Protein AF-A0A925BJ31-F1 (afdb_monomer_lite)

Secondary structure (DSSP, 8-state):
-EEEEEEES---SSHHHHHHHHHHHHHHHTT--EEEEEEESSS---HHHHHHHHHHTEEEE-S--HHHHHHHHHH-

Foldseek 3Di:
DEEEEAEEQAQDCDDPNVVVLVVLQVCVVVVNPYAAEYEHQDDDHDPVSVVSCVNSNYHYDDDNDPVVVVVSVVVD

pLDDT: mean 83.98, std 10.93, range [56.97, 95.56]

Structure (mmCIF, N/CA/C/O backbone):
data_AF-A0A925BJ31-F1
#
_entry.id   AF-A0A925BJ31-F1
#
loop_
_atom_site.group_PDB
_atom_site.id
_atom_site.type_symbol
_atom_site.label_atom_id
_atom_site.label_alt_id
_atom_site.label_comp_id
_atom_site.label_asym_id
_atom_site.label_entity_id
_atom_site.label_seq_id
_atom_site.pdbx_PDB_ins_code
_atom_site.Cartn_x
_atom_site.Cartn_y
_atom_site.Cartn_z
_atom_site.occupancy
_atom_site.B_iso_or_equiv
_atom_site.auth_seq_id
_atom_site.auth_comp_id
_atom_site.auth_asym_id
_atom_site.auth_atom_id
_atom_site.pdbx_PDB_model_num
ATOM 1 N N . MET A 1 1 ? -15.430 -1.373 7.638 1.00 78.75 1 MET A N 1
ATOM 2 C CA . MET A 1 1 ? -14.095 -1.852 7.217 1.00 78.75 1 MET A CA 1
ATOM 3 C C . MET A 1 1 ? -14.040 -1.701 5.708 1.00 78.75 1 MET A C 1
ATOM 5 O O . MET A 1 1 ? -14.957 -2.185 5.065 1.00 78.75 1 MET A O 1
ATOM 9 N N . MET A 1 2 ? -13.073 -0.963 5.162 1.00 89.88 2 MET A N 1
ATOM 10 C CA . MET A 1 2 ? -13.001 -0.688 3.715 1.00 89.88 2 MET A CA 1
ATOM 11 C C . MET A 1 2 ? -11.725 -1.311 3.163 1.00 89.88 2 MET A C 1
ATOM 13 O O . MET A 1 2 ? -10.661 -1.118 3.760 1.00 89.88 2 MET A O 1
ATOM 17 N N . GLN A 1 3 ? -11.847 -2.056 2.069 1.00 91.94 3 GLN A N 1
ATOM 18 C CA . GLN A 1 3 ? -10.712 -2.560 1.306 1.00 91.94 3 GLN A CA 1
ATOM 19 C C . GLN A 1 3 ? -10.365 -1.518 0.243 1.00 91.94 3 GLN A C 1
ATOM 21 O O . GLN A 1 3 ? -11.246 -0.947 -0.394 1.00 91.94 3 GLN A O 1
ATOM 26 N N . ILE A 1 4 ? -9.082 -1.212 0.092 1.00 93.50 4 ILE A N 1
ATOM 27 C CA . ILE A 1 4 ? -8.607 -0.212 -0.862 1.00 93.50 4 ILE A CA 1
ATOM 28 C C . ILE A 1 4 ? -7.528 -0.863 -1.713 1.00 93.50 4 ILE A C 1
ATOM 30 O O . ILE A 1 4 ? -6.449 -1.191 -1.213 1.00 93.50 4 ILE A O 1
ATOM 34 N N . LEU A 1 5 ? -7.823 -1.020 -3.001 1.00 91.81 5 LEU A N 1
ATOM 35 C CA . LEU A 1 5 ? -6.889 -1.524 -3.996 1.00 91.81 5 LEU A CA 1
ATOM 36 C C . LEU A 1 5 ? -6.262 -0.361 -4.766 1.00 91.81 5 LEU A C 1
ATOM 38 O O . LEU A 1 5 ? -6.943 0.383 -5.467 1.00 91.81 5 LEU A O 1
ATOM 42 N N . HIS A 1 6 ? -4.946 -0.226 -4.659 1.00 90.31 6 HIS A N 1
ATOM 43 C CA . HIS A 1 6 ? -4.165 0.729 -5.432 1.00 90.31 6 HIS A CA 1
ATOM 44 C C . HIS A 1 6 ? -3.607 0.032 -6.667 1.00 90.31 6 HIS A C 1
ATOM 46 O O . HIS A 1 6 ? -2.826 -0.909 -6.548 1.00 90.31 6 HIS A O 1
ATOM 52 N N . VAL A 1 7 ? -3.971 0.498 -7.855 1.00 88.38 7 VAL A N 1
ATOM 53 C CA . VAL A 1 7 ? -3.372 0.018 -9.104 1.00 88.38 7 VAL A CA 1
ATOM 54 C C . VAL A 1 7 ? -2.364 1.060 -9.559 1.00 88.38 7 VAL A C 1
ATOM 56 O O . VAL A 1 7 ? -2.734 2.187 -9.885 1.00 88.38 7 VAL A O 1
ATOM 59 N N . ILE A 1 8 ? -1.080 0.706 -9.532 1.00 86.12 8 ILE A N 1
ATOM 60 C CA . ILE A 1 8 ? 0.008 1.633 -9.848 1.00 86.12 8 ILE A CA 1
ATOM 61 C C . ILE A 1 8 ? 0.922 1.055 -10.920 1.00 86.12 8 ILE A C 1
ATOM 63 O O . ILE A 1 8 ? 1.253 -0.126 -10.911 1.00 86.12 8 ILE A O 1
ATOM 67 N N . ASP A 1 9 ? 1.377 1.914 -11.832 1.00 82.88 9 ASP A N 1
ATOM 68 C CA . ASP A 1 9 ? 2.288 1.503 -12.904 1.00 82.88 9 ASP A CA 1
ATOM 69 C C . ASP A 1 9 ? 3.614 0.973 -12.336 1.00 82.88 9 ASP A C 1
ATOM 71 O O . ASP A 1 9 ? 4.083 -0.098 -12.702 1.00 82.88 9 ASP A O 1
ATOM 75 N N . ARG A 1 10 ? 4.190 1.694 -11.369 1.00 83.69 10 ARG A N 1
ATOM 76 C CA . ARG A 1 10 ? 5.457 1.351 -10.712 1.00 83.69 10 ARG A CA 1
ATOM 77 C C . ARG A 1 10 ? 5.458 1.787 -9.254 1.00 83.69 10 ARG A C 1
ATOM 79 O O . ARG A 1 10 ? 4.975 2.870 -8.922 1.00 83.69 10 ARG A O 1
ATOM 86 N N . LEU A 1 11 ? 6.079 0.987 -8.393 1.00 84.31 11 LEU A N 1
ATOM 87 C CA . LEU A 1 11 ? 6.252 1.327 -6.983 1.00 84.31 11 LEU A CA 1
ATOM 88 C C . LEU A 1 11 ? 7.534 2.146 -6.781 1.00 84.31 11 LEU A C 1
ATOM 90 O O . LEU A 1 11 ? 8.640 1.605 -6.746 1.00 84.31 11 LEU A O 1
ATOM 94 N N . THR A 1 12 ? 7.379 3.457 -6.611 1.00 83.94 12 THR A N 1
ATOM 95 C CA . THR A 1 12 ? 8.475 4.399 -6.327 1.00 83.94 12 THR A CA 1
ATOM 96 C C . THR A 1 12 ? 8.345 4.983 -4.919 1.00 83.94 12 THR A C 1
ATOM 98 O O . THR A 1 12 ? 7.258 5.042 -4.358 1.00 83.94 12 THR A O 1
ATOM 101 N N . ALA A 1 13 ? 9.437 5.465 -4.320 1.00 77.12 13 ALA A N 1
ATOM 102 C CA . ALA A 1 13 ? 9.380 6.146 -3.018 1.00 77.12 13 ALA A CA 1
ATOM 103 C C . ALA A 1 13 ? 8.931 7.629 -3.112 1.00 77.12 13 ALA A C 1
ATOM 105 O O . ALA A 1 13 ? 9.050 8.379 -2.143 1.00 77.12 13 ALA A O 1
ATOM 106 N N . GLY A 1 14 ? 8.430 8.069 -4.272 1.00 82.56 14 GLY A N 1
ATOM 107 C CA . GLY A 1 14 ? 8.064 9.458 -4.558 1.00 82.56 14 GLY A CA 1
ATOM 108 C C . GLY A 1 14 ? 6.702 9.592 -5.240 1.00 82.56 14 GLY A C 1
ATOM 109 O O . GLY A 1 14 ? 6.039 8.601 -5.542 1.00 82.56 14 GLY A O 1
ATOM 110 N N . GLY A 1 15 ? 6.283 10.836 -5.483 1.00 85.81 15 GLY A N 1
ATOM 111 C CA . GLY A 1 15 ? 5.056 11.140 -6.225 1.00 85.81 15 GLY A CA 1
ATOM 112 C C . GLY A 1 15 ? 3.780 10.562 -5.584 1.00 85.81 15 GLY A C 1
ATOM 113 O O . GLY A 1 15 ? 3.687 10.528 -4.354 1.00 85.81 15 GLY A O 1
ATOM 114 N N . PRO A 1 16 ? 2.807 10.090 -6.390 1.00 86.00 16 PRO A N 1
ATOM 115 C CA . PRO A 1 16 ? 1.533 9.548 -5.899 1.00 86.00 16 PRO A CA 1
ATOM 116 C C . PRO A 1 16 ? 1.693 8.401 -4.894 1.00 86.00 16 PRO A C 1
ATOM 118 O O . PRO A 1 16 ? 0.971 8.337 -3.899 1.00 86.00 16 PRO A O 1
ATOM 121 N N . THR A 1 17 ? 2.699 7.544 -5.088 1.00 88.50 17 THR A N 1
ATOM 122 C CA . THR A 1 17 ? 3.015 6.436 -4.178 1.00 88.50 17 THR A CA 1
ATOM 123 C C . TH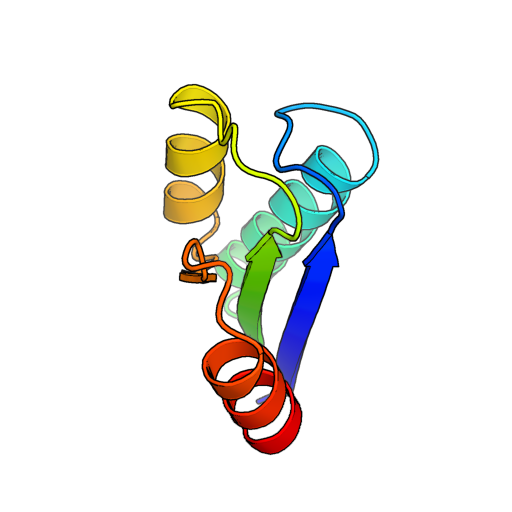R A 1 17 ? 3.359 6.933 -2.775 1.00 88.50 17 THR A C 1
ATOM 125 O O . THR A 1 17 ? 2.966 6.322 -1.784 1.00 88.50 17 THR A O 1
ATOM 128 N N . ARG A 1 18 ? 4.054 8.073 -2.653 1.00 90.81 18 ARG A N 1
ATOM 129 C CA . ARG A 1 18 ? 4.378 8.663 -1.346 1.00 90.81 18 ARG A CA 1
ATOM 130 C C . ARG A 1 18 ? 3.116 9.111 -0.609 1.00 90.81 18 ARG A C 1
ATOM 132 O O . ARG A 1 18 ? 3.010 8.867 0.591 1.00 90.81 18 ARG A O 1
ATOM 139 N N . SER A 1 19 ? 2.167 9.727 -1.311 1.00 92.06 19 SER A N 1
ATOM 140 C CA . SER A 1 19 ? 0.884 10.147 -0.734 1.00 92.06 19 SER A CA 1
ATOM 141 C C . SER A 1 19 ? 0.047 8.946 -0.291 1.00 92.06 19 SER A C 1
ATOM 143 O O . SER A 1 19 ? -0.474 8.940 0.820 1.00 92.06 19 SER A O 1
ATOM 145 N N . MET A 1 20 ? 0.000 7.894 -1.112 1.00 93.00 20 MET A N 1
ATOM 146 C CA . MET A 1 20 ? -0.635 6.616 -0.776 1.00 93.00 20 MET A CA 1
ATOM 147 C C . MET A 1 20 ? -0.051 6.006 0.509 1.00 93.00 20 MET A C 1
ATOM 149 O O . MET A 1 20 ? -0.788 5.652 1.428 1.00 93.00 20 MET A O 1
ATOM 153 N N . LEU A 1 21 ? 1.280 5.929 0.602 1.00 93.38 21 LEU A N 1
ATOM 154 C CA . LEU A 1 21 ? 1.983 5.423 1.785 1.00 93.38 21 LEU A CA 1
ATOM 155 C C . LEU A 1 21 ? 1.706 6.273 3.031 1.00 93.38 21 LEU A C 1
ATOM 157 O O . LEU A 1 21 ? 1.533 5.731 4.124 1.00 93.38 21 LEU A O 1
ATOM 161 N N . ALA A 1 22 ? 1.679 7.599 2.880 1.00 94.19 22 ALA A N 1
ATOM 162 C CA . ALA A 1 22 ? 1.390 8.522 3.972 1.00 94.19 22 ALA A CA 1
ATOM 163 C C . ALA A 1 22 ? -0.043 8.352 4.494 1.00 94.19 22 ALA A C 1
ATOM 165 O O . ALA A 1 22 ? -0.239 8.301 5.708 1.00 94.19 22 ALA A O 1
ATOM 166 N N . LEU A 1 23 ? -1.018 8.198 3.593 1.00 94.19 23 LEU A N 1
ATOM 167 C CA . LEU A 1 23 ? -2.416 7.964 3.944 1.00 94.19 23 LEU A CA 1
ATOM 168 C C . LEU A 1 23 ? -2.588 6.655 4.725 1.00 94.19 23 LEU A C 1
ATOM 170 O O . LEU A 1 23 ? -3.134 6.679 5.825 1.00 94.19 23 LEU A O 1
ATOM 174 N N . ALA A 1 24 ? -2.055 5.541 4.214 1.00 94.56 24 ALA A N 1
ATOM 175 C CA . ALA A 1 24 ? -2.147 4.246 4.892 1.00 94.56 24 ALA A CA 1
ATOM 176 C C . ALA A 1 24 ? -1.490 4.281 6.288 1.00 94.56 24 ALA A C 1
ATOM 178 O O . ALA A 1 24 ? -2.065 3.808 7.271 1.00 94.56 24 ALA A O 1
ATOM 179 N N . LYS A 1 25 ? -0.321 4.934 6.416 1.00 94.69 25 LYS A N 1
ATOM 180 C CA . LYS A 1 25 ? 0.337 5.153 7.718 1.00 94.69 25 LYS A CA 1
ATOM 181 C C . LYS A 1 25 ? -0.528 5.973 8.674 1.00 94.69 25 LYS A C 1
ATOM 183 O O . LYS A 1 25 ? -0.605 5.633 9.854 1.00 94.69 25 LYS A O 1
ATOM 188 N N . LEU A 1 26 ? -1.150 7.048 8.189 1.00 95.56 26 LEU A N 1
ATOM 189 C CA . LEU A 1 26 ? -2.026 7.901 8.990 1.00 95.56 26 LEU A CA 1
ATOM 190 C C . LEU A 1 26 ? -3.247 7.120 9.487 1.00 95.56 26 LEU A C 1
ATOM 192 O O . LEU A 1 26 ? -3.529 7.135 10.681 1.00 95.56 26 LEU A O 1
ATOM 196 N N . GLN A 1 27 ? -3.925 6.397 8.597 1.00 95.19 27 GLN A N 1
ATOM 197 C CA . GLN A 1 27 ? -5.123 5.624 8.930 1.00 95.19 27 GLN A CA 1
ATOM 198 C C . GLN A 1 27 ? -4.818 4.516 9.942 1.00 95.19 27 GLN A C 1
ATOM 200 O O . GLN A 1 27 ? -5.541 4.371 10.927 1.00 95.19 27 GLN A O 1
ATOM 205 N N . ARG A 1 28 ? -3.690 3.814 9.777 1.00 92.69 28 ARG A N 1
ATOM 206 C CA . ARG A 1 28 ? -3.221 2.816 10.746 1.00 92.69 28 ARG A CA 1
ATOM 207 C C . ARG A 1 28 ? -2.938 3.430 12.118 1.00 92.69 28 ARG A C 1
ATOM 209 O O . ARG A 1 28 ? -3.333 2.861 13.130 1.00 92.69 28 ARG A O 1
ATOM 216 N N . ARG A 1 29 ? -2.271 4.591 12.170 1.00 93.88 29 ARG A N 1
ATOM 217 C CA . ARG A 1 29 ? -2.005 5.315 13.430 1.00 93.88 29 ARG A CA 1
ATOM 218 C C . ARG A 1 29 ? -3.285 5.797 14.108 1.00 93.88 29 ARG A C 1
ATOM 220 O O . ARG A 1 29 ? -3.342 5.807 15.329 1.00 93.88 29 ARG A O 1
ATOM 227 N N . ALA A 1 30 ? -4.294 6.162 13.325 1.00 94.81 30 ALA A N 1
ATOM 228 C CA . ALA A 1 30 ? -5.610 6.549 13.818 1.00 94.81 30 ALA A CA 1
ATOM 229 C C . ALA A 1 30 ? -6.485 5.349 14.244 1.00 94.81 30 ALA A C 1
ATOM 231 O O . ALA A 1 30 ? -7.623 5.553 14.652 1.00 94.81 30 ALA A O 1
ATOM 232 N N . GLY A 1 31 ? -5.9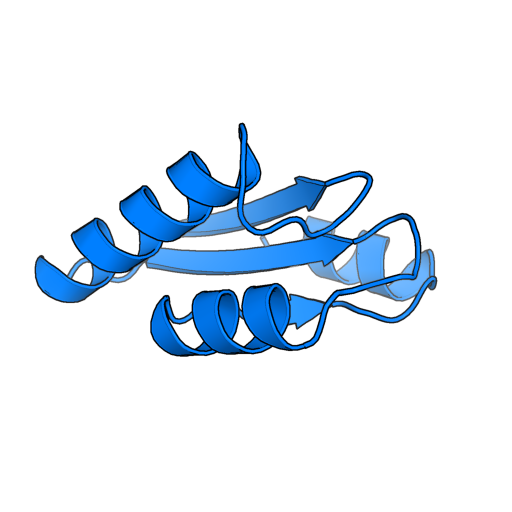90 4.108 14.134 1.00 93.75 31 GLY A N 1
ATOM 233 C CA . GLY A 1 31 ? -6.757 2.905 14.474 1.00 93.75 31 GLY A CA 1
ATOM 234 C C . GLY A 1 31 ? -7.899 2.602 13.501 1.00 93.75 31 GLY A C 1
ATOM 235 O O . GLY A 1 31 ? -8.814 1.856 13.843 1.00 93.75 31 GLY A O 1
ATOM 236 N N . LEU A 1 32 ? -7.872 3.173 12.292 1.00 93.50 32 LEU A N 1
ATOM 237 C CA . LEU A 1 32 ? -8.902 2.924 11.290 1.00 93.50 32 LEU A CA 1
ATOM 238 C C . LEU A 1 32 ? -8.716 1.524 10.683 1.00 93.50 32 LEU A C 1
ATOM 240 O O . LEU A 1 32 ? -7.610 1.190 10.250 1.00 93.50 32 LEU A O 1
ATOM 244 N N . PRO A 1 33 ? -9.780 0.707 10.589 1.00 90.88 33 PRO A N 1
ATOM 245 C CA . PRO A 1 33 ? -9.697 -0.673 10.118 1.00 90.88 33 PRO A CA 1
ATOM 246 C C . PRO A 1 33 ? -9.707 -0.732 8.581 1.00 90.88 33 PRO A C 1
ATOM 248 O O . PRO A 1 33 ? -10.518 -1.432 7.980 1.00 90.88 33 PRO A O 1
ATOM 251 N N . HIS A 1 34 ? -8.879 0.066 7.914 1.00 92.50 34 HIS A N 1
ATOM 252 C CA . HIS A 1 34 ? -8.739 0.012 6.461 1.00 92.50 34 HIS A CA 1
ATOM 253 C C . HIS A 1 34 ? -7.657 -0.990 6.078 1.00 92.50 34 HIS A C 1
ATOM 255 O O . HIS A 1 34 ? -6.599 -1.049 6.704 1.00 92.50 34 HIS A O 1
ATOM 261 N N . VAL A 1 35 ? -7.931 -1.775 5.040 1.00 92.19 35 VAL A N 1
ATOM 262 C CA . VAL A 1 35 ? -6.968 -2.719 4.474 1.00 92.19 35 VAL A CA 1
ATOM 263 C C . VAL A 1 35 ? -6.537 -2.179 3.125 1.00 92.19 35 VAL A C 1
ATOM 265 O O . VAL A 1 35 ? -7.371 -1.885 2.271 1.00 92.19 35 VAL A O 1
ATOM 268 N N . HIS A 1 36 ? -5.229 -2.026 2.944 1.00 94.62 36 HIS A N 1
ATOM 269 C CA . HIS A 1 36 ? -4.653 -1.498 1.717 1.00 94.62 36 HIS A CA 1
ATOM 270 C C . HIS A 1 36 ? -3.871 -2.581 0.993 1.00 94.62 36 HIS A C 1
ATOM 272 O O . HIS A 1 36 ? -2.983 -3.212 1.570 1.00 94.62 36 HIS A O 1
ATOM 278 N N . ARG A 1 37 ? -4.154 -2.725 -0.297 1.00 92.50 37 ARG A N 1
ATOM 279 C CA . ARG A 1 37 ? -3.418 -3.583 -1.224 1.00 92.50 37 ARG A CA 1
ATOM 280 C C . ARG A 1 37 ? -2.917 -2.745 -2.382 1.00 92.50 37 ARG A C 1
ATOM 282 O O . ARG A 1 37 ? -3.593 -1.800 -2.776 1.00 92.50 37 ARG A O 1
ATOM 289 N N . ALA A 1 38 ? -1.761 -3.072 -2.938 1.00 89.69 38 ALA A N 1
ATOM 290 C CA . ALA A 1 38 ? -1.268 -2.420 -4.140 1.00 89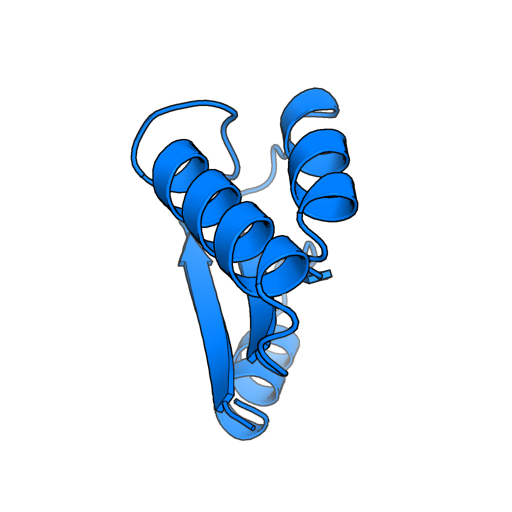.69 38 ALA A CA 1
ATOM 291 C C . ALA A 1 38 ? -0.813 -3.445 -5.176 1.00 89.69 38 ALA A C 1
ATOM 293 O O . ALA A 1 38 ? 0.049 -4.273 -4.888 1.00 89.69 38 ALA A O 1
ATOM 294 N N . VAL A 1 39 ? -1.367 -3.346 -6.383 1.00 87.50 39 VAL A N 1
ATOM 295 C CA . VAL A 1 39 ? -0.903 -4.074 -7.567 1.00 87.50 39 VAL A CA 1
ATOM 296 C C . VAL A 1 39 ? 0.068 -3.181 -8.318 1.00 87.50 39 VAL A C 1
ATOM 298 O O . VAL A 1 39 ? -0.250 -2.030 -8.629 1.00 87.50 39 VAL A O 1
ATOM 301 N N . VAL A 1 40 ? 1.253 -3.715 -8.606 1.00 85.81 40 VAL A N 1
ATOM 302 C CA . VAL A 1 40 ? 2.283 -3.013 -9.372 1.00 85.81 40 VAL A CA 1
ATOM 303 C C . VAL A 1 40 ? 2.333 -3.597 -10.778 1.00 85.81 40 VAL A C 1
ATOM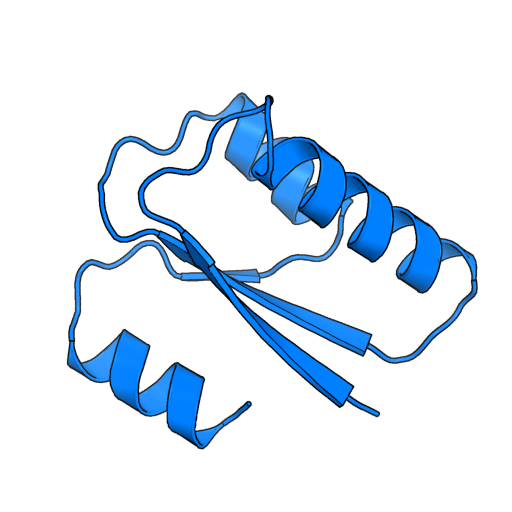 305 O O . VAL A 1 40 ? 2.678 -4.760 -10.945 1.00 85.81 40 VAL A O 1
ATOM 308 N N . LEU A 1 41 ? 2.003 -2.794 -11.790 1.00 81.62 41 LEU A N 1
ATOM 309 C CA . LEU A 1 41 ? 1.903 -3.274 -13.174 1.00 81.62 41 LEU A CA 1
ATOM 310 C C . LEU A 1 41 ? 3.271 -3.534 -13.824 1.00 81.62 41 LEU A C 1
ATOM 312 O O . LEU A 1 41 ? 3.370 -4.351 -14.737 1.00 81.62 41 LEU A O 1
ATOM 316 N N . ARG A 1 42 ? 4.329 -2.840 -13.382 1.00 77.31 42 ARG A N 1
ATOM 317 C CA . ARG A 1 42 ? 5.693 -2.976 -13.912 1.00 77.31 42 ARG A CA 1
ATOM 318 C C . ARG A 1 42 ? 6.708 -3.245 -12.805 1.00 77.31 42 ARG A C 1
ATOM 320 O O . ARG A 1 42 ? 6.876 -2.457 -11.873 1.00 77.31 42 ARG A O 1
ATOM 327 N N . THR A 1 43 ? 7.456 -4.330 -12.964 1.00 68.56 43 THR A N 1
ATOM 328 C CA . THR A 1 43 ? 8.628 -4.701 -12.165 1.00 68.56 43 THR A CA 1
ATOM 329 C C . THR A 1 43 ? 9.832 -3.914 -12.686 1.00 68.56 43 THR A C 1
ATOM 331 O O . THR A 1 43 ? 10.439 -4.264 -13.693 1.00 68.56 43 THR A O 1
ATOM 334 N N . PRO A 1 44 ? 10.174 -2.805 -12.021 1.00 59.44 44 PRO A N 1
ATOM 335 C CA . PRO A 1 44 ? 11.023 -2.994 -10.858 1.00 59.44 44 PRO A CA 1
ATOM 336 C C . PRO A 1 44 ? 10.466 -2.289 -9.623 1.00 59.44 44 PRO A C 1
ATOM 338 O O . PRO A 1 44 ? 10.370 -1.064 -9.549 1.00 59.44 44 PRO A O 1
ATOM 341 N N . THR A 1 45 ? 10.161 -3.078 -8.596 1.00 62.94 45 THR A N 1
ATOM 342 C CA . THR A 1 45 ? 9.937 -2.551 -7.251 1.00 62.94 45 THR A CA 1
ATOM 343 C C . THR A 1 45 ? 11.269 -2.325 -6.553 1.00 62.94 45 THR A C 1
ATOM 345 O O . THR A 1 45 ? 11.997 -3.277 -6.268 1.00 62.94 45 THR A O 1
ATOM 348 N N . TYR A 1 46 ? 11.573 -1.070 -6.232 1.00 77.00 46 TYR A N 1
ATOM 349 C CA . TYR A 1 46 ? 12.769 -0.721 -5.470 1.00 77.00 46 TYR A CA 1
ATOM 350 C C . TYR A 1 46 ? 12.663 -1.249 -4.026 1.00 77.00 46 TYR A C 1
ATOM 352 O O . TYR A 1 46 ? 11.615 -1.058 -3.396 1.00 77.00 46 TYR A O 1
ATOM 360 N N . PRO A 1 47 ? 13.724 -1.850 -3.449 1.00 83.94 47 PRO A N 1
ATOM 361 C CA . PRO A 1 47 ? 13.694 -2.400 -2.088 1.00 83.94 47 PRO A CA 1
ATOM 362 C C . PRO A 1 47 ? 13.207 -1.404 -1.028 1.00 83.94 47 PRO A C 1
ATOM 364 O O . PRO A 1 47 ? 12.395 -1.748 -0.171 1.00 83.94 47 PRO A O 1
ATOM 367 N N . VAL A 1 48 ? 13.621 -0.137 -1.141 1.00 87.69 48 VAL A N 1
ATOM 368 C CA . VAL A 1 48 ? 13.185 0.943 -0.241 1.00 87.69 48 VAL A CA 1
ATOM 369 C C . VAL A 1 48 ? 11.672 1.149 -0.307 1.00 87.69 48 VAL A C 1
ATOM 371 O O . VAL A 1 48 ? 11.020 1.287 0.724 1.00 87.69 48 VAL A O 1
ATOM 374 N N . ALA A 1 49 ? 11.085 1.131 -1.504 1.00 85.50 49 ALA A N 1
ATOM 375 C CA . ALA A 1 49 ? 9.650 1.328 -1.663 1.00 85.50 49 ALA A CA 1
ATOM 376 C C . ALA A 1 49 ? 8.848 0.134 -1.112 1.00 85.50 49 ALA A C 1
ATOM 378 O O . ALA A 1 49 ? 7.814 0.337 -0.476 1.00 85.50 49 ALA A O 1
ATOM 379 N N . ARG A 1 50 ? 9.369 -1.096 -1.254 1.00 88.38 50 ARG A N 1
ATOM 380 C CA . ARG A 1 50 ? 8.790 -2.300 -0.626 1.00 88.38 50 ARG A CA 1
ATOM 381 C C . ARG A 1 50 ? 8.809 -2.215 0.899 1.00 88.38 50 ARG A C 1
ATOM 383 O O . ARG A 1 50 ? 7.794 -2.470 1.540 1.00 88.38 50 ARG A O 1
ATOM 390 N N . MET A 1 51 ? 9.938 -1.803 1.473 1.00 91.31 51 MET A N 1
ATOM 391 C CA . MET A 1 51 ? 10.069 -1.598 2.917 1.00 91.31 51 MET A CA 1
ATOM 392 C C . MET A 1 51 ? 9.071 -0.548 3.424 1.00 91.31 51 MET A C 1
ATOM 394 O O . MET A 1 51 ? 8.403 -0.762 4.434 1.00 91.31 51 MET A O 1
ATOM 398 N N . LEU A 1 52 ? 8.932 0.576 2.715 1.00 91.44 52 LEU A N 1
ATOM 399 C CA . LEU A 1 52 ? 7.993 1.633 3.093 1.00 91.44 52 LEU A CA 1
ATOM 400 C C . LEU A 1 52 ? 6.530 1.170 3.025 1.00 91.44 52 LEU A C 1
ATOM 402 O O . LEU A 1 52 ? 5.754 1.544 3.905 1.00 91.44 52 LEU A O 1
ATOM 406 N N . ALA A 1 53 ? 6.166 0.361 2.026 1.00 91.69 53 ALA A N 1
ATOM 407 C CA . ALA A 1 53 ? 4.839 -0.247 1.911 1.00 91.69 53 ALA A CA 1
ATOM 408 C C . ALA A 1 53 ? 4.543 -1.202 3.073 1.00 91.69 53 ALA A C 1
ATOM 410 O O . ALA A 1 53 ? 3.506 -1.062 3.721 1.00 91.69 53 ALA A O 1
ATOM 411 N N . ALA A 1 54 ? 5.493 -2.073 3.424 1.00 91.81 54 ALA A N 1
ATOM 412 C CA . ALA A 1 54 ? 5.364 -2.961 4.577 1.00 91.81 54 ALA A CA 1
ATOM 413 C C . ALA A 1 54 ? 5.180 -2.173 5.889 1.00 91.81 54 ALA A C 1
ATOM 415 O O . ALA A 1 54 ? 4.270 -2.455 6.665 1.00 91.81 54 ALA A O 1
ATOM 416 N N . GLN A 1 55 ? 5.971 -1.114 6.105 1.00 92.00 55 GLN A N 1
ATOM 417 C CA . GLN A 1 55 ? 5.810 -0.218 7.261 1.00 92.00 55 GLN A CA 1
ATOM 418 C C . GLN A 1 55 ? 4.457 0.505 7.287 1.00 92.00 55 GLN A C 1
ATOM 420 O O . GLN A 1 55 ? 3.964 0.860 8.356 1.00 92.00 55 GLN A O 1
ATOM 425 N N . ALA A 1 56 ? 3.885 0.786 6.117 1.00 92.31 56 ALA A N 1
ATOM 426 C CA . ALA A 1 56 ? 2.566 1.390 5.988 1.00 92.31 56 ALA A CA 1
ATOM 427 C C . ALA A 1 56 ? 1.423 0.378 6.178 1.00 92.31 56 ALA A C 1
ATOM 429 O O . ALA A 1 56 ? 0.272 0.789 6.280 1.00 92.31 56 ALA A O 1
ATOM 430 N N . GLY A 1 57 ? 1.726 -0.923 6.257 1.00 92.19 57 GLY A N 1
ATOM 431 C CA . GLY A 1 57 ? 0.723 -1.982 6.296 1.00 92.19 57 GLY A CA 1
ATOM 432 C C . GLY A 1 57 ? 0.023 -2.200 4.955 1.00 92.19 57 GLY A C 1
ATOM 433 O O . GLY A 1 57 ? -1.119 -2.647 4.952 1.00 92.19 57 GLY A O 1
ATOM 434 N N . ILE A 1 58 ? 0.676 -1.854 3.842 1.00 93.38 58 ILE A N 1
ATOM 435 C CA . ILE A 1 58 ? 0.169 -2.112 2.493 1.00 93.38 58 ILE A CA 1
ATOM 436 C C . ILE A 1 58 ? 0.705 -3.461 2.021 1.00 93.38 58 ILE A C 1
ATOM 438 O O . ILE A 1 58 ? 1.919 -3.666 1.953 1.00 93.38 58 ILE A O 1
ATOM 442 N N . GLU A 1 59 ? -0.201 -4.361 1.661 1.00 91.50 59 GLU A N 1
ATOM 443 C CA . GLU A 1 59 ? 0.130 -5.624 1.007 1.00 91.50 59 GLU A CA 1
ATOM 444 C C . GLU A 1 59 ? 0.462 -5.363 -0.470 1.00 91.50 59 GLU A C 1
ATOM 446 O O . GLU A 1 59 ? -0.302 -4.712 -1.183 1.00 91.50 59 GLU A O 1
ATOM 451 N N . LEU A 1 60 ? 1.623 -5.835 -0.929 1.00 88.31 60 LEU A N 1
ATOM 452 C CA . LEU A 1 60 ? 2.067 -5.661 -2.311 1.00 88.31 60 LEU A CA 1
ATOM 453 C C . LEU A 1 60 ? 1.825 -6.938 -3.112 1.00 88.31 60 LEU A C 1
ATOM 455 O O . LEU A 1 60 ? 2.361 -7.989 -2.772 1.00 88.31 60 LEU A O 1
ATOM 459 N N . LEU A 1 61 ? 1.096 -6.805 -4.214 1.00 86.25 61 LEU A N 1
ATOM 460 C CA . LEU A 1 61 ? 0.865 -7.844 -5.208 1.00 86.25 61 LEU A CA 1
ATOM 461 C C . LEU A 1 61 ? 1.856 -7.600 -6.355 1.00 86.25 61 LEU A C 1
ATOM 463 O O . LEU A 1 61 ? 1.699 -6.663 -7.140 1.00 86.25 61 LEU A O 1
ATOM 467 N N . LEU A 1 62 ? 2.952 -8.364 -6.349 1.00 76.00 62 LEU A N 1
ATOM 468 C CA . LEU A 1 62 ? 4.137 -8.135 -7.194 1.00 76.00 62 LEU A CA 1
ATOM 469 C C . LEU A 1 62 ? 4.189 -9.009 -8.450 1.00 76.00 62 LEU A C 1
ATOM 471 O O . LEU A 1 62 ? 5.072 -8.813 -9.285 1.00 76.00 62 LEU A O 1
ATOM 475 N N . GLU A 1 63 ? 3.294 -9.982 -8.566 1.00 67.00 63 GLU A N 1
ATOM 476 C CA . GLU A 1 63 ? 3.247 -10.877 -9.715 1.00 67.00 63 GLU A CA 1
ATOM 477 C C . GLU A 1 63 ? 2.478 -10.199 -10.857 1.00 67.00 63 GLU A C 1
ATOM 479 O O . GLU A 1 63 ? 1.366 -9.710 -10.632 1.00 67.00 63 GLU A O 1
ATOM 484 N N . PRO A 1 64 ? 3.044 -10.137 -12.079 1.00 57.66 64 PRO A N 1
ATOM 485 C CA . PRO A 1 64 ? 2.318 -9.713 -13.264 1.00 57.66 64 PRO A CA 1
ATOM 486 C C . PRO A 1 64 ? 1.390 -10.852 -13.691 1.00 57.66 64 PRO A C 1
ATOM 488 O O . PRO A 1 64 ? 1.611 -11.497 -14.709 1.00 57.66 64 PRO A O 1
ATOM 491 N N . ASP A 1 65 ? 0.374 -11.128 -12.884 1.00 56.97 65 ASP A N 1
ATOM 492 C CA . ASP A 1 65 ? -0.655 -12.090 -13.234 1.00 56.97 65 ASP A CA 1
ATOM 493 C C . ASP A 1 65 ? -2.005 -11.375 -13.309 1.00 56.97 65 ASP A C 1
ATOM 495 O O . ASP A 1 65 ? -2.505 -10.789 -12.343 1.00 56.97 65 ASP A O 1
ATOM 499 N N . SER A 1 66 ? -2.586 -11.395 -14.506 1.00 57.91 66 SER A N 1
ATOM 500 C CA . SER A 1 66 ? -3.933 -10.898 -14.776 1.00 57.91 66 SER A CA 1
ATOM 501 C C . SER A 1 66 ? -4.986 -11.548 -13.877 1.00 57.91 66 SER A C 1
ATOM 503 O O . SER A 1 66 ? -5.984 -10.901 -13.556 1.00 57.91 66 SER A O 1
ATOM 505 N N . GLU A 1 67 ? -4.758 -12.788 -13.440 1.00 65.12 67 GLU A N 1
ATOM 506 C CA . GLU A 1 67 ? -5.644 -13.488 -12.512 1.00 65.12 67 GLU A CA 1
ATOM 507 C C . GLU A 1 67 ? -5.526 -12.929 -11.089 1.00 65.12 67 GLU A C 1
ATOM 509 O O . GLU A 1 67 ? -6.548 -12.660 -10.458 1.00 65.12 67 GLU A O 1
ATOM 514 N N . VAL A 1 68 ? -4.314 -12.604 -10.622 1.00 67.69 68 VAL A N 1
ATOM 515 C CA . VAL A 1 68 ? -4.099 -11.942 -9.319 1.00 67.69 68 VAL A CA 1
ATOM 516 C C . VAL A 1 68 ? -4.748 -10.556 -9.293 1.00 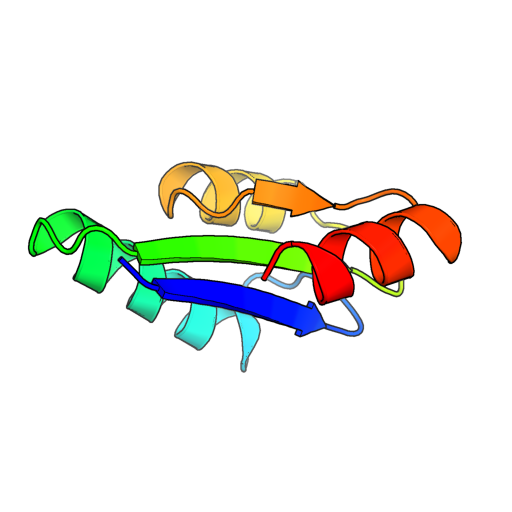67.69 68 VAL A C 1
ATOM 518 O O . VAL A 1 68 ? -5.370 -10.179 -8.298 1.00 67.69 68 VAL A O 1
ATOM 521 N N . LEU A 1 69 ? -4.670 -9.797 -10.394 1.00 66.81 69 LEU A N 1
ATOM 522 C CA . LEU A 1 69 ? -5.372 -8.515 -10.516 1.00 66.81 69 LEU A CA 1
ATOM 523 C C . LEU A 1 69 ? -6.900 -8.694 -10.477 1.00 66.81 69 LEU A C 1
ATOM 525 O O . LEU A 1 69 ? -7.573 -7.966 -9.746 1.00 66.81 69 LEU A O 1
ATOM 529 N N . ARG A 1 70 ? -7.462 -9.654 -11.225 1.00 70.00 70 ARG A N 1
ATOM 530 C CA . ARG A 1 70 ? -8.910 -9.946 -11.211 1.00 70.00 70 ARG A CA 1
ATOM 531 C C . ARG A 1 70 ? -9.401 -10.371 -9.834 1.00 70.00 70 ARG A C 1
ATOM 533 O O . ARG A 1 70 ? -10.446 -9.902 -9.377 1.00 70.00 70 ARG A O 1
ATOM 540 N N . GLU A 1 71 ? -8.651 -11.234 -9.165 1.00 73.81 71 GLU A N 1
ATOM 541 C CA . GLU A 1 71 ? -8.980 -11.704 -7.828 1.00 73.81 71 GLU A CA 1
ATOM 542 C C . GLU A 1 71 ? -8.911 -10.557 -6.810 1.00 73.81 71 GLU A C 1
ATOM 544 O O . GLU A 1 71 ? -9.818 -10.400 -5.990 1.00 73.81 71 GLU A O 1
ATOM 549 N N . ALA A 1 72 ? -7.891 -9.698 -6.901 1.00 71.00 72 ALA A N 1
ATOM 550 C CA . ALA A 1 72 ? -7.757 -8.526 -6.043 1.00 71.00 72 ALA A CA 1
ATOM 551 C C . ALA A 1 72 ? -8.891 -7.511 -6.245 1.00 71.00 72 ALA A C 1
ATOM 553 O O . ALA A 1 72 ? -9.385 -6.975 -5.256 1.00 71.00 72 ALA A O 1
ATOM 554 N N . ILE A 1 73 ? -9.323 -7.273 -7.490 1.00 75.50 73 ILE A N 1
ATOM 555 C CA . ILE A 1 73 ? -10.472 -6.406 -7.804 1.00 75.50 73 ILE A CA 1
ATOM 556 C C . ILE A 1 73 ? -11.765 -6.987 -7.226 1.00 75.50 73 ILE A C 1
ATOM 558 O O . ILE A 1 73 ? -12.581 -6.246 -6.699 1.00 75.50 73 ILE A O 1
ATOM 562 N N . THR A 1 74 ? -11.948 -8.305 -7.299 1.00 74.00 74 THR A N 1
ATOM 563 C CA . THR A 1 74 ? -13.175 -8.968 -6.824 1.00 74.00 74 THR A CA 1
ATOM 564 C C . THR A 1 74 ? -13.272 -8.991 -5.293 1.00 74.00 74 THR A C 1
ATOM 566 O O . THR A 1 74 ? -14.367 -9.028 -4.738 1.00 74.00 74 THR A O 1
ATOM 569 N N . LYS A 1 75 ? -12.126 -9.001 -4.600 1.00 71.81 75 LYS A N 1
ATOM 570 C CA . LYS A 1 75 ? -12.032 -9.062 -3.130 1.00 71.81 75 LYS A CA 1
ATOM 571 C C . LYS A 1 75 ? -11.946 -7.693 -2.444 1.00 71.81 75 LYS A C 1
ATOM 573 O O . LYS A 1 75 ? -11.936 -7.662 -1.210 1.00 71.81 75 LYS A O 1
ATOM 578 N N . ALA A 1 76 ? -11.786 -6.613 -3.204 1.00 59.38 76 ALA A N 1
ATOM 579 C CA . ALA A 1 76 ? -11.753 -5.242 -2.697 1.00 59.38 76 ALA A CA 1
ATOM 580 C C . ALA A 1 76 ? -13.172 -4.658 -2.662 1.00 59.38 76 ALA A C 1
ATOM 582 O O . ALA A 1 76 ? -13.527 -4.051 -1.627 1.00 59.38 76 ALA A O 1
#

Sequence (76 aa):
MMQILHVIDRLTAGGPTRSMLALAKLQRRAGLPHVHRAVVLRTPTYPVARMLAAQAGIELLLEPDSEVLREAITKA

Radius of gyration: 11.85 Å; chains: 1; bounding box: 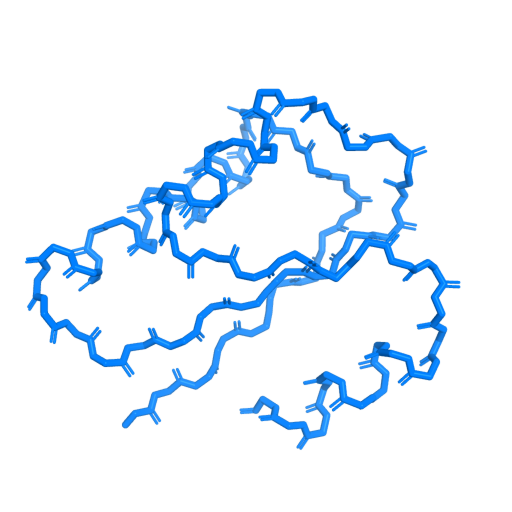28×25×29 Å